Protein AF-A0A1M7UD45-F1 (afdb_monomer)

Foldseek 3Di:
DDPLLVVLVVVLVVLVVVLVVDDPPVSNVVSVVVNVVSVVVVCVVCVPPPD

pLDDT: mean 85.93, std 13.18, range [36.94, 95.38]

Neare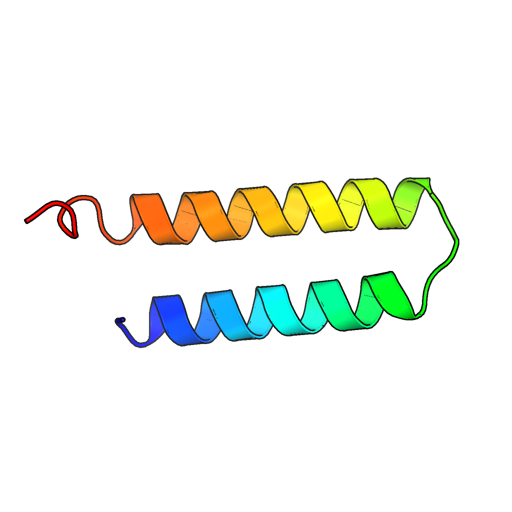st PDB structures (foldseek):
  5wd9-assembly1_A  TM=8.407E-01  e=8.357E+00  Legionella pneumophila subsp. pneumophila ATCC 43290
  5n5f-assembly1_G  TM=7.985E-01  e=8.357E+00  Haliangium ochraceum

Structure (mmCIF, N/CA/C/O backbone):
data_AF-A0A1M7UD45-F1
#
_entry.id   AF-A0A1M7UD45-F1
#
loop_
_atom_site.group_PDB
_atom_site.id
_atom_site.type_symbol
_atom_site.label_atom_id
_atom_site.label_alt_id
_atom_site.label_comp_id
_atom_site.label_asym_id
_atom_site.label_entity_id
_atom_site.label_seq_id
_atom_site.pdbx_PDB_ins_code
_atom_site.Cartn_x
_atom_site.Cartn_y
_atom_site.Cartn_z
_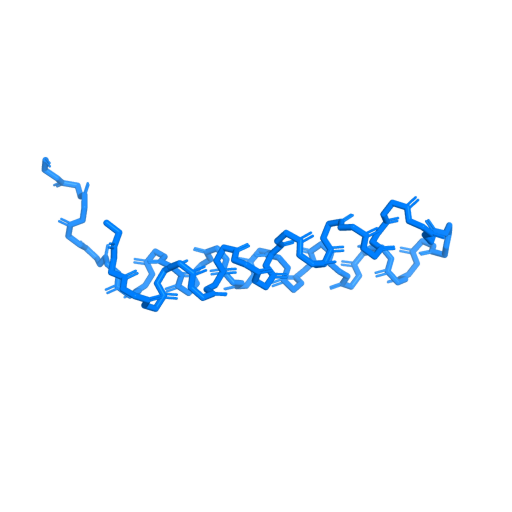atom_site.occupancy
_atom_site.B_iso_or_equiv
_atom_site.auth_seq_id
_atom_site.auth_comp_id
_atom_site.auth_asym_id
_atom_site.auth_atom_id
_atom_site.pdbx_PDB_model_num
ATOM 1 N N . MET A 1 1 ? -12.577 -5.033 11.928 1.00 63.16 1 MET A N 1
ATOM 2 C CA . MET A 1 1 ? -12.260 -4.442 10.611 1.00 63.16 1 MET A CA 1
ATOM 3 C C . MET A 1 1 ? -13.360 -3.463 10.250 1.00 63.16 1 MET A C 1
ATOM 5 O O . MET A 1 1 ? -14.488 -3.897 10.070 1.00 63.16 1 MET A O 1
ATOM 9 N N . CYS A 1 2 ? -13.070 -2.160 10.233 1.00 83.50 2 CYS A N 1
ATOM 10 C CA . CYS A 1 2 ? -14.020 -1.170 9.714 1.00 83.50 2 CYS A CA 1
ATOM 11 C C . CYS A 1 2 ? -14.070 -1.206 8.177 1.00 83.50 2 CYS A C 1
ATOM 13 O O . CYS A 1 2 ? -13.168 -1.763 7.548 1.00 83.50 2 CYS A O 1
ATOM 15 N N . GLU A 1 3 ? -15.080 -0.572 7.575 1.00 84.56 3 GLU A N 1
ATOM 16 C CA . GLU A 1 3 ? -15.236 -0.469 6.113 1.00 84.56 3 GLU A CA 1
ATOM 17 C C . GLU A 1 3 ? -13.965 0.064 5.431 1.00 84.56 3 GLU A C 1
ATOM 19 O O . GLU A 1 3 ? -13.506 -0.517 4.451 1.00 84.56 3 GLU A O 1
ATOM 24 N N . LYS A 1 4 ? -13.291 1.058 6.028 1.00 83.12 4 LYS A N 1
ATOM 25 C CA . LYS A 1 4 ? -12.022 1.593 5.503 1.00 83.12 4 LYS A CA 1
ATOM 26 C C . LYS A 1 4 ? -10.898 0.558 5.476 1.00 83.12 4 LYS A C 1
ATOM 28 O O . LYS A 1 4 ? -10.118 0.530 4.531 1.00 83.12 4 LYS A O 1
ATOM 33 N N . CYS A 1 5 ? -10.805 -0.321 6.477 1.00 86.25 5 CYS A N 1
ATOM 34 C CA . CYS A 1 5 ? -9.816 -1.400 6.448 1.00 86.25 5 CYS A CA 1
ATOM 35 C C . CYS A 1 5 ? -10.104 -2.400 5.332 1.00 86.25 5 CYS A C 1
ATOM 37 O O . CYS A 1 5 ? -9.162 -2.848 4.692 1.00 86.25 5 CYS A O 1
ATOM 39 N N . VAL A 1 6 ? -11.379 -2.706 5.074 1.00 87.62 6 VAL A N 1
ATOM 40 C CA . VAL A 1 6 ? -11.789 -3.601 3.980 1.00 87.62 6 VAL A CA 1
ATOM 41 C C . VAL A 1 6 ? -11.455 -2.987 2.617 1.00 87.62 6 VAL A C 1
ATOM 43 O O . VAL A 1 6 ? -10.964 -3.684 1.725 1.00 87.62 6 VAL A O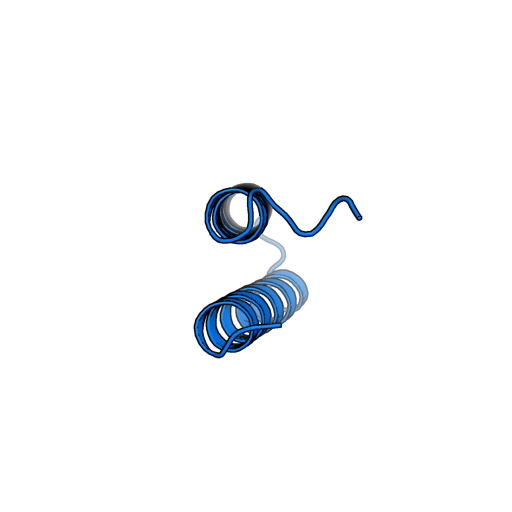 1
ATOM 46 N N . GLU A 1 7 ? -11.647 -1.677 2.458 1.00 89.38 7 GLU A N 1
ATOM 47 C CA . GLU A 1 7 ? -11.230 -0.952 1.254 1.00 89.38 7 GLU A CA 1
ATOM 48 C C . GLU A 1 7 ? -9.708 -0.973 1.068 1.00 89.38 7 GLU A C 1
ATOM 50 O O . GLU A 1 7 ? -9.221 -1.199 -0.043 1.00 89.38 7 GLU A O 1
ATOM 55 N N . ILE A 1 8 ? -8.945 -0.777 2.147 1.00 90.25 8 ILE A N 1
ATOM 56 C CA . ILE A 1 8 ? -7.482 -0.816 2.096 1.00 90.25 8 ILE A CA 1
ATOM 57 C C . ILE A 1 8 ? -6.975 -2.230 1.784 1.00 90.25 8 ILE A C 1
ATOM 59 O O . ILE A 1 8 ? -6.114 -2.383 0.919 1.00 90.25 8 ILE A O 1
ATOM 63 N N . ASP A 1 9 ? -7.535 -3.271 2.405 1.00 90.00 9 ASP A N 1
ATOM 64 C CA . ASP A 1 9 ? -7.209 -4.664 2.073 1.00 90.00 9 ASP A CA 1
ATOM 65 C C . ASP A 1 9 ? -7.501 -4.976 0.605 1.00 90.00 9 ASP A C 1
ATOM 67 O O . ASP A 1 9 ? -6.667 -5.566 -0.081 1.00 90.00 9 ASP A O 1
ATOM 71 N N . SER A 1 10 ? -8.636 -4.506 0.084 1.00 92.38 10 SER A N 1
ATOM 72 C CA . SER A 1 10 ? -8.995 -4.681 -1.327 1.00 92.38 10 SER A CA 1
ATOM 73 C C . SER A 1 10 ? -7.998 -3.987 -2.267 1.00 92.38 10 SER A C 1
ATOM 75 O O . SER A 1 10 ? -7.646 -4.529 -3.320 1.00 92.38 10 SER A O 1
ATOM 77 N N . LYS A 1 11 ? -7.487 -2.804 -1.890 1.00 92.25 11 LYS A N 1
ATOM 78 C CA . LYS A 1 11 ? -6.417 -2.113 -2.632 1.00 92.25 11 LYS A CA 1
ATOM 79 C C . LYS A 1 11 ? -5.102 -2.895 -2.587 1.00 92.25 11 LYS A C 1
ATOM 81 O O . LYS A 1 11 ? -4.484 -3.088 -3.633 1.00 92.25 11 LYS A O 1
ATOM 86 N N . ILE A 1 12 ? -4.706 -3.398 -1.417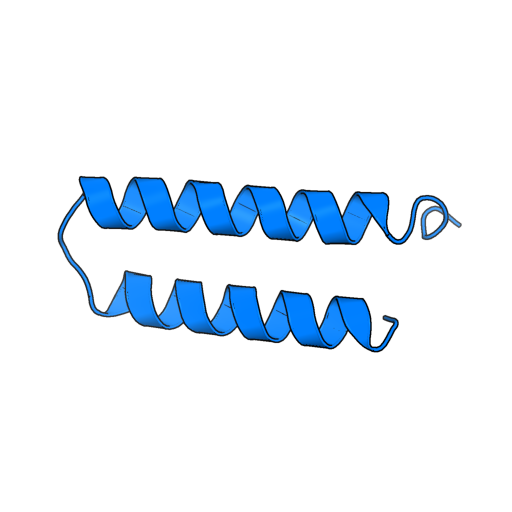 1.00 93.50 12 ILE A N 1
ATOM 87 C CA . ILE A 1 12 ? -3.500 -4.223 -1.244 1.00 93.50 12 ILE A CA 1
ATOM 88 C C . ILE A 1 12 ? -3.586 -5.500 -2.091 1.00 93.50 12 ILE A C 1
ATOM 90 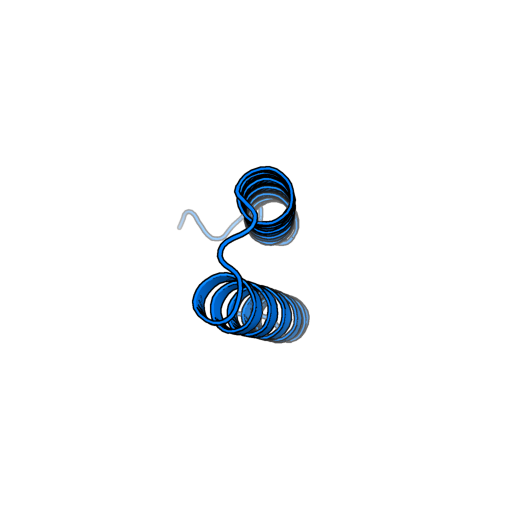O O . ILE A 1 12 ? -2.639 -5.837 -2.800 1.00 93.50 12 ILE A O 1
ATOM 94 N N . GLU A 1 13 ? -4.723 -6.196 -2.073 1.00 94.88 13 GLU A N 1
ATOM 95 C CA . GLU A 1 13 ? -4.972 -7.384 -2.897 1.00 94.88 13 GLU A CA 1
ATOM 96 C C . GLU A 1 13 ? -4.817 -7.086 -4.393 1.00 94.88 13 GLU A C 1
ATOM 98 O O . GLU A 1 13 ? -4.179 -7.848 -5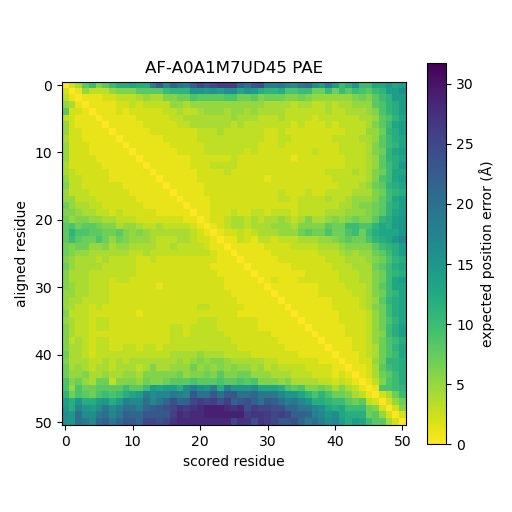.129 1.00 94.88 13 GLU A O 1
ATOM 103 N N . ARG A 1 14 ? -5.346 -5.948 -4.853 1.00 94.88 14 ARG A N 1
ATOM 104 C CA . ARG A 1 14 ? -5.194 -5.504 -6.243 1.00 94.88 14 ARG A CA 1
ATOM 105 C C . ARG A 1 14 ? -3.729 -5.259 -6.601 1.00 94.88 14 ARG A C 1
ATOM 107 O O . ARG A 1 14 ? -3.285 -5.717 -7.653 1.00 94.88 14 ARG A O 1
ATOM 114 N N . TYR A 1 15 ? -2.971 -4.593 -5.735 1.00 93.44 15 TYR A N 1
ATOM 115 C CA . TYR A 1 15 ? -1.542 -4.363 -5.943 1.00 93.44 15 TYR A CA 1
ATOM 116 C C . TYR A 1 15 ? -0.736 -5.664 -5.964 1.00 93.44 15 TYR A C 1
ATOM 118 O O . TYR A 1 15 ? 0.091 -5.855 -6.853 1.00 93.44 15 TYR A O 1
ATOM 126 N N . LYS A 1 16 ? -1.046 -6.620 -5.081 1.00 92.56 16 LYS A N 1
ATOM 127 C CA . LYS A 1 16 ? -0.434 -7.958 -5.093 1.00 92.56 16 LYS A CA 1
ATOM 128 C C . LYS A 1 16 ? -0.729 -8.716 -6.390 1.00 92.56 16 LYS A C 1
ATOM 130 O O . LYS A 1 16 ? 0.159 -9.379 -6.923 1.00 92.56 16 LYS A O 1
ATOM 135 N N . ARG A 1 17 ? -1.952 -8.620 -6.928 1.00 94.75 17 ARG A N 1
ATOM 136 C CA . ARG A 1 17 ? -2.296 -9.219 -8.232 1.00 94.75 17 ARG A CA 1
ATOM 137 C C . ARG A 1 17 ? -1.506 -8.583 -9.374 1.00 94.75 17 ARG A C 1
ATOM 139 O O . ARG A 1 17 ? -0.978 -9.320 -10.200 1.00 94.75 17 ARG A O 1
ATOM 146 N N . LEU A 1 18 ? -1.381 -7.256 -9.386 1.00 91.88 18 LEU A N 1
ATOM 147 C CA . LEU A 1 18 ? -0.582 -6.537 -10.384 1.00 91.88 18 LEU A CA 1
ATOM 148 C C . LEU A 1 18 ? 0.900 -6.921 -10.302 1.00 91.88 18 LEU A C 1
ATOM 150 O O . LEU A 1 18 ? 1.501 -7.223 -11.327 1.00 91.88 18 LEU A O 1
ATOM 154 N N . ALA A 1 19 ? 1.467 -7.006 -9.096 1.00 92.75 19 ALA A N 1
ATOM 155 C CA . ALA A 1 19 ? 2.847 -7.443 -8.896 1.00 92.75 19 ALA A CA 1
ATOM 156 C C . ALA A 1 19 ? 3.099 -8.850 -9.462 1.00 92.75 19 ALA A C 1
ATOM 158 O O . ALA A 1 19 ? 4.104 -9.077 -10.121 1.00 92.75 19 ALA A O 1
ATOM 159 N N . ARG A 1 20 ? 2.161 -9.792 -9.294 1.00 92.44 20 ARG A N 1
ATOM 160 C CA . ARG A 1 20 ? 2.294 -11.154 -9.851 1.00 92.44 20 ARG A CA 1
ATOM 161 C C . ARG A 1 20 ? 2.316 -11.203 -11.380 1.00 92.44 20 ARG A C 1
ATOM 163 O O . ARG A 1 20 ? 2.794 -12.185 -11.936 1.00 92.44 20 ARG A O 1
ATOM 170 N N . GLN A 1 21 ? 1.766 -10.194 -12.049 1.00 93.00 21 GLN A N 1
ATOM 171 C CA . GLN A 1 21 ? 1.707 -10.118 -13.511 1.00 93.00 21 GLN A CA 1
ATOM 172 C C . GLN A 1 21 ? 2.890 -9.350 -14.114 1.00 93.00 21 GLN A C 1
ATOM 174 O O . GLN A 1 21 ? 3.056 -9.348 -15.332 1.00 93.00 21 GLN A O 1
ATOM 179 N N . MET A 1 22 ? 3.706 -8.703 -13.280 1.00 89.06 22 MET A N 1
ATOM 180 C CA . MET A 1 22 ? 4.811 -7.846 -13.696 1.00 89.06 22 MET A CA 1
ATOM 181 C C . MET A 1 22 ? 6.154 -8.498 -13.354 1.00 89.06 22 MET A C 1
ATOM 183 O O . MET A 1 22 ? 6.295 -9.195 -12.354 1.00 89.06 22 MET A O 1
ATOM 187 N N . SER A 1 23 ? 7.167 -8.254 -14.183 1.00 91.62 23 SER A N 1
ATOM 188 C CA . SER A 1 23 ? 8.551 -8.701 -13.932 1.00 91.62 23 SER A CA 1
ATOM 189 C C . SER A 1 23 ? 9.534 -7.539 -13.794 1.00 91.62 23 SER A C 1
ATOM 191 O O . SER A 1 23 ? 10.710 -7.750 -13.499 1.00 91.62 23 SER A O 1
ATOM 193 N N . ASP A 1 24 ? 9.060 -6.310 -14.004 1.00 94.25 24 ASP A N 1
ATOM 194 C CA . ASP A 1 24 ? 9.868 -5.110 -13.844 1.00 94.25 24 ASP A CA 1
ATOM 195 C C . ASP A 1 24 ? 10.170 -4.869 -12.360 1.00 94.25 24 ASP A C 1
ATOM 197 O O . ASP A 1 24 ? 9.278 -4.567 -11.567 1.00 94.25 24 ASP A O 1
ATOM 201 N N . LYS A 1 25 ? 11.445 -5.003 -11.986 1.00 91.62 25 LYS A N 1
ATOM 202 C CA . LYS A 1 25 ? 11.889 -4.917 -10.587 1.00 91.62 25 LYS A CA 1
ATOM 203 C C . LYS A 1 25 ? 11.552 -3.574 -9.946 1.00 91.62 25 LYS A C 1
ATOM 205 O O . LYS A 1 25 ? 11.078 -3.555 -8.818 1.00 91.62 25 LYS A O 1
ATOM 210 N N . ARG A 1 26 ? 11.712 -2.473 -10.684 1.00 94.06 26 ARG A N 1
ATOM 211 C CA . ARG A 1 26 ? 11.442 -1.124 -10.174 1.00 94.06 26 ARG A CA 1
ATOM 212 C C . ARG A 1 26 ? 9.958 -0.925 -9.866 1.00 94.06 26 ARG A C 1
ATOM 214 O O . ARG A 1 26 ? 9.604 -0.324 -8.856 1.00 94.06 26 ARG A O 1
ATOM 221 N N . THR A 1 27 ? 9.089 -1.462 -10.716 1.00 92.38 27 THR A N 1
ATOM 222 C CA . THR A 1 27 ? 7.640 -1.462 -10.507 1.00 92.38 27 THR A CA 1
ATOM 223 C C . THR A 1 27 ? 7.260 -2.339 -9.317 1.00 92.38 27 THR A C 1
ATOM 225 O O . THR A 1 27 ? 6.427 -1.930 -8.514 1.00 92.38 27 THR A O 1
ATOM 228 N N . LEU A 1 28 ? 7.884 -3.512 -9.158 1.00 94.75 28 LEU A N 1
ATOM 229 C CA . LEU A 1 28 ? 7.651 -4.385 -8.002 1.00 94.75 28 LEU A CA 1
ATOM 230 C C . LEU A 1 28 ? 8.062 -3.719 -6.684 1.00 94.75 28 LEU A C 1
ATOM 232 O O . LEU A 1 28 ? 7.301 -3.785 -5.724 1.00 94.75 28 LEU A O 1
ATOM 236 N N . GLU A 1 29 ? 9.209 -3.039 -6.649 1.00 95.31 29 GLU A N 1
ATOM 237 C CA . GLU A 1 29 ? 9.663 -2.279 -5.477 1.00 95.31 29 GLU A CA 1
ATOM 238 C C . GLU A 1 29 ? 8.702 -1.135 -5.131 1.00 95.31 29 GLU A C 1
ATOM 240 O O . GLU A 1 29 ? 8.321 -0.978 -3.973 1.00 95.31 29 GLU A O 1
ATOM 245 N N . GLY A 1 30 ? 8.234 -0.383 -6.134 1.00 94.75 30 GLY A N 1
ATOM 246 C CA . GLY A 1 30 ? 7.230 0.662 -5.920 1.00 94.75 30 GLY A CA 1
ATOM 247 C C . GLY A 1 30 ? 5.887 0.110 -5.426 1.00 94.75 30 GLY A C 1
ATOM 248 O O . GLY A 1 30 ? 5.252 0.702 -4.557 1.00 94.75 30 GLY A O 1
ATOM 249 N N . ILE A 1 31 ? 5.456 -1.049 -5.935 1.00 93.81 31 ILE A N 1
ATOM 250 C CA . ILE A 1 31 ? 4.247 -1.726 -5.452 1.00 93.81 31 ILE A CA 1
ATOM 251 C C . ILE A 1 31 ? 4.416 -2.188 -3.997 1.00 93.81 31 ILE A C 1
ATOM 253 O O . ILE A 1 31 ? 3.485 -2.038 -3.206 1.00 93.81 31 ILE A O 1
ATOM 257 N N . ASP A 1 32 ? 5.580 -2.728 -3.633 1.00 93.75 32 ASP A N 1
ATOM 258 C CA . ASP A 1 32 ? 5.867 -3.146 -2.258 1.00 93.75 32 ASP A CA 1
ATOM 259 C C . ASP A 1 32 ? 5.823 -1.954 -1.288 1.00 93.75 32 ASP A C 1
ATOM 261 O O . ASP A 1 32 ? 5.187 -2.033 -0.236 1.00 93.75 32 ASP A O 1
ATOM 265 N N . GLU A 1 33 ? 6.395 -0.810 -1.678 1.00 95.38 33 GLU A N 1
ATOM 266 C CA . GLU A 1 33 ? 6.318 0.432 -0.901 1.00 95.38 33 GLU A CA 1
ATOM 267 C C . GLU A 1 33 ? 4.867 0.903 -0.712 1.00 95.38 33 GLU A C 1
ATOM 269 O O . GLU A 1 33 ? 4.453 1.201 0.413 1.00 95.38 33 GLU A O 1
ATOM 274 N N . LEU A 1 34 ? 4.063 0.896 -1.781 1.00 93.50 34 LEU A N 1
ATOM 275 C CA . LEU A 1 34 ? 2.645 1.255 -1.709 1.00 93.50 34 LEU A CA 1
ATOM 276 C C . LEU A 1 34 ? 1.866 0.326 -0.772 1.00 93.50 34 LEU A C 1
ATOM 278 O O . LEU A 1 34 ? 1.020 0.802 -0.013 1.00 93.50 34 LEU A O 1
ATOM 282 N N . ILE A 1 35 ? 2.141 -0.981 -0.792 1.00 93.75 35 ILE A N 1
ATOM 283 C CA . ILE A 1 35 ? 1.509 -1.942 0.122 1.00 93.75 35 ILE A CA 1
ATOM 284 C C . ILE A 1 35 ? 1.867 -1.607 1.574 1.00 93.75 35 ILE A C 1
ATOM 286 O O . ILE A 1 35 ? 0.959 -1.485 2.397 1.00 93.75 35 ILE A O 1
ATOM 290 N N . ARG A 1 36 ? 3.149 -1.366 1.881 1.00 93.06 36 ARG A N 1
ATOM 291 C CA . ARG A 1 36 ? 3.588 -1.001 3.241 1.00 93.06 36 ARG A CA 1
ATOM 292 C C . ARG A 1 36 ? 2.929 0.282 3.743 1.00 93.06 36 ARG A C 1
ATOM 294 O O . ARG A 1 36 ? 2.529 0.344 4.903 1.00 93.06 36 ARG A O 1
ATOM 301 N N . GLN A 1 37 ? 2.777 1.292 2.886 1.00 92.81 37 GLN A N 1
ATOM 302 C CA . GLN A 1 37 ? 2.073 2.529 3.241 1.00 92.81 37 GLN A CA 1
ATOM 303 C C . GLN A 1 37 ? 0.604 2.272 3.595 1.00 92.81 37 GLN A C 1
ATOM 305 O O . GLN A 1 37 ? 0.106 2.803 4.585 1.00 92.81 37 GLN A O 1
ATOM 310 N N . HIS A 1 38 ? -0.080 1.422 2.828 1.00 90.38 38 HIS A N 1
ATOM 311 C CA . HIS A 1 38 ? -1.470 1.056 3.097 1.00 90.38 38 HIS A CA 1
ATOM 312 C C . HIS A 1 38 ? -1.609 0.225 4.389 1.00 90.38 38 HIS A C 1
ATOM 314 O O . HIS A 1 38 ? -2.552 0.421 5.154 1.00 90.38 38 HIS A O 1
ATOM 320 N N . GLU A 1 39 ? -0.662 -0.666 4.694 1.00 88.50 39 GLU A N 1
ATOM 321 C CA . GLU A 1 39 ? -0.639 -1.401 5.971 1.00 88.50 39 GLU A CA 1
ATOM 322 C C . GLU A 1 39 ? -0.381 -0.476 7.174 1.00 88.50 39 GLU A C 1
ATOM 324 O O . GLU A 1 39 ? -1.029 -0.607 8.221 1.00 88.50 39 GLU A O 1
ATOM 329 N N . ALA A 1 40 ? 0.503 0.512 7.014 1.00 89.25 40 ALA A N 1
ATOM 330 C CA . ALA A 1 40 ? 0.719 1.554 8.013 1.00 89.25 40 ALA A CA 1
ATOM 331 C C . ALA A 1 40 ? -0.542 2.412 8.215 1.00 89.25 40 ALA A C 1
ATOM 333 O O . ALA A 1 40 ? -0.910 2.692 9.355 1.00 89.25 40 ALA A O 1
ATOM 334 N N . GLU A 1 41 ? -1.259 2.756 7.140 1.00 87.06 41 GLU A N 1
ATOM 335 C CA . GLU A 1 41 ? -2.536 3.476 7.208 1.00 87.06 41 GLU A CA 1
ATOM 336 C C . GLU A 1 41 ? -3.605 2.671 7.962 1.00 87.06 41 GLU A C 1
ATOM 338 O O . GLU A 1 41 ? -4.292 3.230 8.816 1.00 87.06 41 GLU A O 1
ATOM 343 N N . LYS A 1 42 ? -3.706 1.348 7.751 1.00 83.44 42 LYS A N 1
ATOM 344 C CA . LYS A 1 42 ? -4.607 0.485 8.548 1.00 83.44 42 LYS A CA 1
ATOM 345 C C . LYS A 1 42 ? -4.285 0.548 10.038 1.00 83.44 42 LYS A C 1
ATOM 347 O O . LYS A 1 42 ? -5.197 0.635 10.859 1.00 83.44 42 LYS A O 1
ATOM 352 N N . THR A 1 43 ? -2.999 0.508 10.377 1.00 82.88 43 THR A N 1
ATOM 353 C CA . THR A 1 43 ? -2.529 0.568 11.768 1.00 82.88 43 THR A CA 1
ATOM 354 C C . THR A 1 43 ? -2.817 1.940 12.383 1.00 82.88 43 THR A C 1
ATOM 356 O O . THR A 1 43 ? -3.299 2.028 13.510 1.00 82.88 43 THR A O 1
ATOM 359 N N . ALA A 1 44 ? -2.611 3.016 11.621 1.00 84.25 44 ALA A N 1
ATOM 360 C CA . ALA A 1 44 ? -2.904 4.385 12.038 1.00 84.25 44 ALA A CA 1
ATOM 361 C C . ALA A 1 44 ? -4.412 4.671 12.172 1.00 84.25 44 ALA A C 1
ATOM 363 O O . ALA A 1 44 ? -4.813 5.454 13.030 1.00 84.25 44 ALA A O 1
ATOM 364 N N . LEU A 1 45 ? -5.257 4.028 11.357 1.00 79.12 45 LEU A N 1
ATOM 365 C CA . LEU A 1 45 ? -6.720 4.123 11.438 1.00 79.12 45 L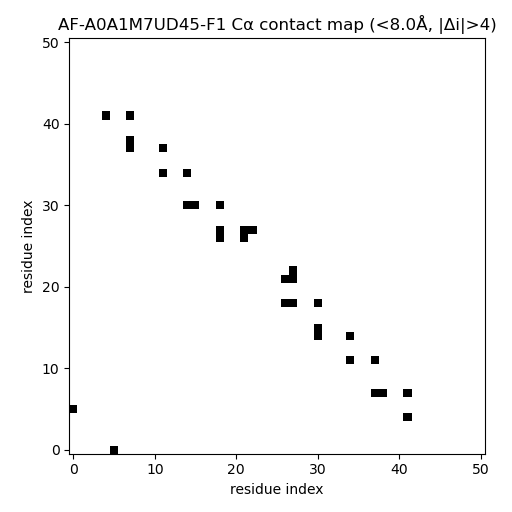EU A CA 1
ATOM 366 C C . LEU A 1 45 ? -7.290 3.427 12.679 1.00 79.12 45 LEU A C 1
ATOM 368 O O . LEU A 1 45 ? -8.347 3.823 13.174 1.00 79.12 45 LEU A O 1
ATOM 372 N N . HIS A 1 46 ? -6.595 2.415 13.201 1.00 69.25 46 HIS A N 1
ATOM 373 C CA . HIS A 1 46 ? -6.975 1.725 14.426 1.00 69.25 46 HIS A CA 1
ATOM 374 C C . HIS A 1 46 ? -5.827 1.660 15.441 1.00 69.25 46 HIS A C 1
ATOM 376 O O . HIS A 1 46 ? -5.304 0.578 15.715 1.00 69.25 46 HIS A O 1
ATOM 382 N N . PRO A 1 47 ? -5.518 2.771 16.129 1.00 63.34 47 PRO A N 1
ATOM 383 C CA . PRO A 1 47 ? -4.519 2.782 17.198 1.00 63.34 47 PRO A CA 1
ATOM 384 C C . PRO A 1 47 ? -4.934 1.966 18.445 1.00 63.34 47 PRO A C 1
ATOM 386 O O . PRO A 1 47 ? -4.203 1.941 19.427 1.00 63.34 47 PRO A O 1
ATOM 389 N N . LYS A 1 48 ? -6.110 1.313 18.435 1.00 55.66 48 LYS A N 1
ATOM 390 C CA . LYS A 1 48 ? -6.729 0.600 19.570 1.00 55.66 48 LYS A CA 1
ATOM 391 C C . LYS A 1 48 ? -7.162 -0.851 19.274 1.00 55.66 48 LYS A C 1
ATOM 393 O O . LYS A 1 48 ? -8.055 -1.349 19.941 1.00 55.66 48 LYS A O 1
ATOM 398 N N . GLN A 1 49 ? -6.575 -1.554 18.298 1.00 55.06 49 GLN A N 1
ATOM 399 C CA . GLN A 1 49 ? -6.789 -3.020 18.182 1.00 55.06 49 GLN A CA 1
ATOM 400 C C . GLN A 1 49 ? -5.796 -3.848 19.022 1.00 55.06 49 GLN A C 1
ATOM 402 O O . GLN A 1 49 ? -5.717 -5.060 18.856 1.00 55.06 49 GLN A O 1
ATOM 407 N N . HIS A 1 50 ? -5.042 -3.199 19.912 1.00 46.69 50 HIS A N 1
ATOM 408 C CA . HIS A 1 50 ? -4.257 -3.848 20.960 1.00 46.69 50 HIS A CA 1
ATOM 409 C C . H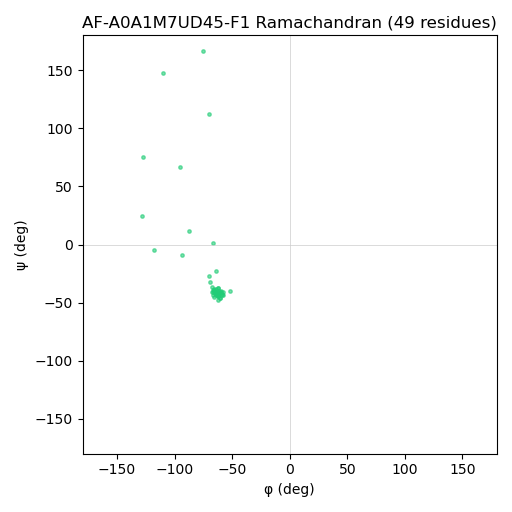IS A 1 50 ? -5.078 -3.872 22.265 1.00 46.69 50 HIS A C 1
ATOM 411 O O . HIS A 1 50 ? -4.757 -3.166 23.216 1.00 46.69 50 HIS A O 1
ATOM 417 N N . GLU A 1 51 ? -6.174 -4.629 22.274 1.00 36.94 51 GLU A N 1
ATOM 418 C CA . GLU A 1 51 ? -6.762 -5.243 23.477 1.00 36.94 51 GLU A CA 1
ATOM 419 C C . GLU A 1 51 ? -7.432 -6.563 23.083 1.00 36.94 51 GLU A C 1
ATOM 421 O O . GLU A 1 51 ? -8.149 -6.569 22.052 1.00 36.94 51 GLU A O 1
#

Organism: NCBI:txid1437360

Sequence (51 aa):
MCEKCVEIDSKIERYKRLARQMSDKRTLEGIDELIRQHEAEKTALHPKQHE

Secondary structure (DSSP, 8-state):
--HHHHHHHHHHHHHHHHHHH---HHHHHHHHHHHHHHHHHHHHH-TT---

Solvent-accessible surface area (backbone ato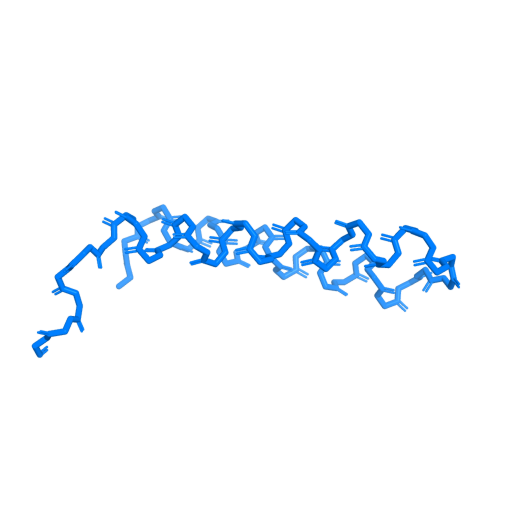ms only — not comparable to full-atom values): 3035 Å² total; per-residue (Å²): 132,55,72,68,46,54,53,46,50,52,51,43,54,51,49,54,55,52,44,75,77,52,85,56,63,71,60,42,52,53,48,52,51,54,41,52,53,49,54,49,48,49,48,68,76,44,84,72,75,87,116

Mean predicted aligned error: 5.37 Å

Radius of gyration: 12.55 Å; Cα contacts (8 Å, |Δi|>4): 16; chains: 1; bounding box: 27×16×37 Å